Protein AF-A0A2W6ZV20-F1 (afdb_monomer_lite)

Secondary structure (DSSP, 8-state):
------SS---TT-SS-GGGSPPTT-SS---PPPTTEEEETTEEEE-S---S-HHHHHHHHHH-HHHHSB-TTT-PBPS-STT-S----TTT-------

pLDDT: mean 71.79, std 14.58, range [45.44, 94.0]

Sequence (99 aa):
MLSAVHPDGVQESSEQCVDFEPDPNLSNGERWEPEEASFYGNELVISPSQRWTRAQKLELLLWHPLFTGLCPQCCYQFSDPSERVHWDCPSCGWKDDTV

Structure (mmCIF, N/CA/C/O backbone):
data_AF-A0A2W6ZV20-F1
#
_entry.id   AF-A0A2W6ZV20-F1
#
loop_
_atom_site.group_PDB
_atom_site.id
_atom_site.type_symbol
_atom_site.label_atom_id
_atom_site.label_alt_id
_atom_site.label_comp_id
_atom_site.label_asym_id
_atom_site.label_entity_id
_atom_site.label_seq_id
_atom_site.pdbx_PDB_ins_code
_atom_site.Cartn_x
_atom_site.Cartn_y
_atom_site.Cartn_z
_atom_site.occupancy
_atom_site.B_iso_or_equiv
_atom_site.auth_seq_id
_atom_site.auth_comp_id
_atom_site.auth_asym_id
_atom_site.auth_atom_id
_atom_site.pdbx_PDB_model_num
ATOM 1 N N . MET A 1 1 ? 32.342 14.330 -26.616 1.00 45.44 1 MET A N 1
ATOM 2 C CA . MET A 1 1 ? 32.460 14.932 -27.960 1.00 45.44 1 MET A CA 1
ATOM 3 C C . MET A 1 1 ? 32.454 13.795 -28.964 1.00 45.44 1 MET A C 1
ATOM 5 O O . MET A 1 1 ? 33.157 12.831 -28.707 1.00 45.44 1 MET A O 1
ATOM 9 N N . LEU A 1 2 ? 31.669 13.956 -30.038 1.00 46.41 2 LEU A N 1
ATOM 10 C CA . LEU A 1 2 ? 31.506 13.080 -31.212 1.00 46.41 2 LEU A CA 1
ATOM 11 C C . LEU A 1 2 ? 30.718 11.777 -30.985 1.00 46.41 2 LEU A C 1
ATOM 13 O O . LEU A 1 2 ? 31.269 10.767 -30.570 1.00 46.41 2 LEU A O 1
ATOM 17 N N . SER A 1 3 ? 29.428 11.809 -31.335 1.00 53.22 3 SER A N 1
ATOM 18 C CA . SER A 1 3 ? 28.718 10.607 -31.782 1.00 53.22 3 SER A CA 1
ATOM 19 C C . SER A 1 3 ? 29.108 10.364 -33.236 1.00 53.22 3 SER A C 1
ATOM 21 O O . SER A 1 3 ? 28.894 11.237 -34.079 1.00 53.22 3 SER A O 1
ATOM 23 N N . ALA A 1 4 ? 29.717 9.216 -33.517 1.00 56.03 4 ALA A N 1
ATOM 24 C CA . ALA A 1 4 ? 30.025 8.795 -34.874 1.00 56.03 4 ALA A CA 1
ATOM 25 C C . ALA A 1 4 ? 28.777 8.131 -35.465 1.00 56.03 4 ALA A C 1
ATOM 27 O O . ALA A 1 4 ? 28.421 7.021 -35.089 1.00 56.03 4 ALA A O 1
ATOM 28 N N . VAL A 1 5 ? 28.089 8.845 -36.351 1.00 61.50 5 VAL A N 1
ATOM 29 C CA . VAL A 1 5 ? 27.171 8.237 -37.316 1.00 61.50 5 VAL A CA 1
ATOM 30 C C . VAL A 1 5 ? 27.963 8.100 -38.605 1.00 61.50 5 VAL A C 1
ATOM 32 O O . VAL A 1 5 ? 28.539 9.088 -39.072 1.00 61.50 5 VAL A O 1
ATOM 35 N N . HIS A 1 6 ? 28.031 6.887 -39.151 1.00 56.47 6 HIS A N 1
ATOM 36 C CA . HIS A 1 6 ? 28.643 6.664 -40.453 1.00 56.47 6 HIS A CA 1
ATOM 37 C C . HIS A 1 6 ? 27.869 7.472 -41.515 1.00 56.47 6 HIS A C 1
ATOM 39 O O . HIS A 1 6 ? 26.645 7.372 -41.588 1.00 56.47 6 HIS A O 1
ATOM 45 N N . PRO A 1 7 ? 28.544 8.335 -42.296 1.00 60.06 7 PRO A N 1
ATOM 46 C CA . PRO A 1 7 ? 27.872 9.283 -43.186 1.00 60.06 7 PRO A CA 1
ATOM 47 C C . PRO A 1 7 ? 27.278 8.647 -44.452 1.00 60.06 7 PRO A C 1
ATOM 49 O O . PRO A 1 7 ? 26.585 9.343 -45.189 1.00 60.06 7 PRO A O 1
ATOM 52 N N . ASP A 1 8 ? 27.539 7.363 -44.709 1.00 62.94 8 ASP A N 1
ATOM 53 C CA . ASP A 1 8 ? 27.082 6.635 -45.895 1.00 62.94 8 ASP A CA 1
ATOM 54 C C . ASP A 1 8 ? 26.213 5.440 -45.466 1.00 62.94 8 ASP A C 1
ATOM 56 O O . ASP A 1 8 ? 26.521 4.774 -44.477 1.00 62.94 8 ASP A O 1
ATOM 60 N N . GLY A 1 9 ? 25.103 5.206 -46.172 1.00 59.00 9 GLY A N 1
ATOM 61 C CA . GLY A 1 9 ? 24.208 4.070 -45.922 1.00 59.00 9 GLY A CA 1
ATOM 62 C C . GLY A 1 9 ? 24.783 2.744 -46.432 1.00 59.00 9 GLY A C 1
ATOM 63 O O . GLY A 1 9 ? 25.878 2.708 -46.987 1.00 59.00 9 GLY A O 1
ATOM 64 N N . VAL A 1 10 ? 24.041 1.640 -46.264 1.00 59.03 10 VAL A N 1
ATOM 65 C CA . VAL A 1 10 ? 24.508 0.314 -46.706 1.00 59.03 10 VAL A CA 1
ATOM 66 C C . VAL A 1 10 ? 24.846 0.331 -48.198 1.00 59.03 10 VAL A C 1
ATOM 68 O O . VAL A 1 10 ? 24.000 0.625 -49.042 1.00 59.03 10 VAL A O 1
ATOM 71 N N . GLN A 1 11 ? 26.102 0.037 -48.525 1.00 62.25 11 GLN A N 1
ATOM 72 C CA . GLN A 1 11 ? 26.523 -0.088 -49.912 1.00 62.25 11 GLN A CA 1
ATOM 73 C C . GLN A 1 11 ? 26.093 -1.466 -50.417 1.00 62.25 11 GLN A C 1
ATOM 75 O O . GLN A 1 11 ? 26.421 -2.485 -49.813 1.00 62.25 11 GLN A O 1
ATOM 80 N N . GLU A 1 12 ? 25.350 -1.501 -51.525 1.00 59.56 12 GLU A N 1
ATOM 81 C CA . GLU A 1 12 ? 24.624 -2.684 -52.030 1.00 59.56 12 GLU A CA 1
ATOM 82 C C . GLU A 1 12 ? 25.512 -3.899 -52.378 1.00 59.56 12 GLU A C 1
ATOM 84 O O . GLU A 1 12 ? 25.011 -4.970 -52.707 1.00 59.56 12 GLU A O 1
ATOM 89 N N . SER A 1 13 ? 26.837 -3.752 -52.300 1.00 60.31 13 SER A N 1
ATOM 90 C CA . SER A 1 13 ? 27.835 -4.800 -52.530 1.00 60.31 13 SER A CA 1
ATOM 91 C C . SER A 1 13 ? 28.343 -5.499 -51.262 1.00 60.31 13 SER A C 1
ATOM 93 O O . SER A 1 13 ? 29.126 -6.441 -51.377 1.00 60.31 13 SER A O 1
ATOM 95 N N . SER A 1 14 ? 27.942 -5.061 -50.064 1.00 56.41 14 SER A N 1
ATOM 96 C CA . SER A 1 14 ? 28.228 -5.771 -48.813 1.00 56.41 14 SER A CA 1
ATOM 97 C C . SER A 1 14 ? 26.923 -6.230 -48.176 1.00 56.41 14 SER A C 1
ATOM 99 O O . SER A 1 14 ? 26.208 -5.440 -47.568 1.00 56.41 14 SER A O 1
ATOM 101 N N . GLU A 1 15 ? 26.632 -7.527 -48.260 1.00 57.84 15 GLU A N 1
ATOM 102 C CA . GLU A 1 15 ? 25.487 -8.149 -47.574 1.00 57.84 15 GLU A CA 1
ATOM 103 C C . GLU A 1 15 ? 25.620 -8.115 -46.035 1.00 57.84 15 GLU A C 1
ATOM 105 O O . GLU A 1 15 ? 24.723 -8.553 -45.317 1.00 57.84 15 GLU A O 1
ATOM 110 N N . GLN A 1 16 ? 26.739 -7.596 -45.519 1.00 60.41 16 GLN A N 1
ATOM 111 C CA . GLN A 1 16 ? 27.060 -7.531 -44.103 1.00 60.41 16 GLN A CA 1
ATOM 112 C C . GLN A 1 16 ? 27.513 -6.117 -43.724 1.00 60.41 16 GLN A C 1
ATOM 114 O O . GLN A 1 16 ? 28.576 -5.654 -44.136 1.00 60.41 16 GLN A O 1
ATOM 119 N N . CYS A 1 17 ? 26.678 -5.424 -42.951 1.00 58.66 17 CYS A N 1
ATOM 120 C CA . CYS A 1 17 ? 26.948 -4.080 -42.455 1.00 58.66 17 CYS A CA 1
ATOM 121 C C . CYS A 1 17 ? 27.897 -4.133 -41.251 1.00 58.66 17 CYS A C 1
ATOM 123 O O . CYS A 1 17 ? 27.555 -4.732 -40.233 1.00 58.66 17 CYS A O 1
ATOM 125 N N . VAL A 1 18 ? 29.040 -3.450 -41.339 1.00 62.53 18 VAL A N 1
ATOM 126 C CA . VAL A 1 18 ? 30.019 -3.338 -40.238 1.00 62.53 18 VAL A CA 1
ATOM 127 C C . VAL A 1 18 ? 29.409 -2.664 -39.000 1.00 62.53 18 VAL A C 1
ATOM 129 O O . VAL A 1 18 ? 29.678 -3.074 -37.877 1.00 62.53 18 VAL A O 1
ATOM 132 N N . ASP A 1 19 ? 28.499 -1.701 -39.186 1.00 58.53 19 ASP A N 1
ATOM 133 C CA . ASP A 1 19 ? 27.775 -1.044 -38.083 1.00 58.53 19 ASP A CA 1
ATOM 134 C C . ASP A 1 19 ? 26.834 -1.979 -37.293 1.00 58.53 19 ASP A C 1
ATOM 136 O O . ASP A 1 19 ? 26.377 -1.618 -36.211 1.00 58.53 19 ASP A O 1
ATOM 140 N N . PHE A 1 20 ? 26.527 -3.170 -37.819 1.00 60.91 20 PHE A N 1
ATOM 141 C CA . PHE A 1 20 ? 25.685 -4.181 -37.164 1.00 60.91 20 PHE A CA 1
ATOM 142 C C . PHE A 1 20 ? 26.489 -5.401 -36.700 1.00 60.91 20 PHE A C 1
ATOM 144 O O . PHE A 1 20 ? 25.903 -6.434 -36.359 1.00 60.91 20 PHE A O 1
ATOM 151 N N . GLU A 1 21 ? 27.822 -5.316 -36.685 1.00 64.56 21 GLU A N 1
ATOM 152 C CA . GLU A 1 21 ? 28.626 -6.367 -36.076 1.00 64.56 21 GLU A CA 1
ATOM 153 C C . GLU A 1 21 ? 28.345 -6.424 -34.565 1.00 64.56 21 GLU A C 1
ATOM 155 O O . GLU A 1 21 ? 28.391 -5.398 -33.880 1.00 64.56 21 GLU A O 1
ATOM 160 N N . PRO A 1 22 ? 28.019 -7.611 -34.020 1.00 58.72 22 PRO A N 1
ATOM 161 C CA . PRO A 1 22 ? 27.787 -7.753 -32.594 1.00 58.72 22 PRO A CA 1
ATOM 162 C C . PRO A 1 22 ? 29.081 -7.437 -31.842 1.00 58.72 22 PRO A C 1
ATOM 164 O O . PRO A 1 22 ? 30.123 -8.036 -32.112 1.00 58.72 22 PRO A O 1
ATOM 167 N N . ASP A 1 23 ? 29.012 -6.503 -30.892 1.00 58.56 23 ASP A N 1
ATOM 168 C CA . ASP A 1 23 ? 30.175 -6.101 -30.102 1.00 58.56 23 ASP A CA 1
ATOM 169 C C . ASP A 1 23 ? 30.734 -7.322 -29.337 1.00 58.56 23 ASP A C 1
ATOM 171 O O . ASP A 1 23 ? 30.029 -7.918 -28.512 1.00 58.56 23 ASP A O 1
ATOM 175 N N . PRO A 1 24 ? 32.001 -7.715 -29.575 1.00 61.06 24 PRO A N 1
ATOM 176 C CA . PRO A 1 24 ? 32.593 -8.907 -28.974 1.00 61.06 24 PRO A CA 1
ATOM 177 C C . PRO A 1 24 ? 32.809 -8.785 -27.455 1.00 61.06 24 PRO A C 1
ATOM 179 O O . PRO A 1 24 ? 33.116 -9.785 -26.806 1.00 61.06 24 PRO A O 1
ATOM 182 N N . ASN A 1 25 ? 32.663 -7.586 -26.879 1.00 56.09 25 ASN A N 1
ATOM 183 C CA . ASN A 1 25 ? 32.749 -7.312 -25.443 1.00 56.09 25 ASN A CA 1
ATOM 184 C C . ASN A 1 25 ? 31.387 -7.040 -24.787 1.00 56.09 25 ASN A C 1
ATOM 186 O O . ASN A 1 25 ? 31.353 -6.709 -23.596 1.00 56.09 25 ASN A O 1
ATOM 190 N N . LEU A 1 26 ? 30.264 -7.204 -25.500 1.00 55.94 26 LEU A N 1
ATOM 191 C CA . LEU A 1 26 ? 28.933 -7.112 -24.898 1.00 55.94 26 LEU A CA 1
ATOM 192 C C . LEU A 1 26 ? 28.693 -8.332 -23.984 1.00 55.94 26 LEU A C 1
ATOM 194 O O . LEU A 1 26 ? 28.079 -9.329 -24.349 1.00 55.94 26 LEU A O 1
ATOM 198 N N . SER A 1 27 ? 29.220 -8.250 -22.760 1.00 54.00 27 SER A N 1
ATOM 199 C CA . SER A 1 27 ? 29.164 -9.291 -21.721 1.00 54.00 27 SER A CA 1
ATOM 200 C C . SER A 1 27 ? 27.755 -9.526 -21.159 1.00 54.00 27 SER A C 1
ATOM 202 O O . SER A 1 27 ? 27.525 -10.444 -20.380 1.00 54.00 27 SER A O 1
ATOM 204 N N . ASN A 1 28 ? 26.767 -8.736 -21.560 1.00 54.44 28 ASN A N 1
ATOM 205 C CA . ASN A 1 28 ? 25.376 -9.062 -21.305 1.00 54.44 28 ASN A CA 1
ATOM 206 C C . ASN A 1 28 ? 24.546 -8.273 -22.304 1.00 54.44 28 ASN A C 1
ATOM 208 O O . ASN A 1 28 ? 24.500 -7.046 -22.222 1.00 54.44 28 ASN A O 1
ATOM 212 N N . GLY A 1 29 ? 23.932 -8.975 -23.257 1.00 50.59 29 GLY A N 1
ATOM 213 C CA . GLY A 1 29 ? 22.926 -8.392 -24.133 1.00 50.59 29 GLY A CA 1
ATOM 214 C C . GLY A 1 29 ? 21.950 -7.577 -23.299 1.00 50.59 29 GLY A C 1
ATOM 215 O O . GLY A 1 29 ? 21.482 -8.057 -22.263 1.00 50.59 29 GLY A O 1
ATOM 216 N N . GLU A 1 30 ? 21.641 -6.360 -23.736 1.00 50.97 30 GLU A N 1
ATOM 217 C CA . GLU A 1 30 ? 20.385 -5.728 -23.355 1.00 50.97 30 GLU A CA 1
ATOM 218 C C . GLU A 1 30 ? 19.291 -6.683 -23.829 1.00 50.97 30 GLU A C 1
ATOM 220 O O . GLU A 1 30 ? 18.895 -6.715 -24.995 1.00 50.97 30 GLU A O 1
ATOM 225 N N . ARG A 1 31 ? 18.932 -7.605 -22.936 1.00 53.62 31 ARG A N 1
ATOM 226 C CA . ARG A 1 31 ? 17.976 -8.659 -23.196 1.00 53.62 31 ARG A CA 1
ATOM 227 C C . ARG A 1 31 ? 16.659 -7.940 -23.310 1.00 53.62 31 ARG A C 1
ATOM 229 O O . ARG A 1 31 ? 16.100 -7.526 -22.305 1.00 53.62 31 ARG A O 1
ATOM 236 N N . TRP A 1 32 ? 16.230 -7.735 -24.544 1.00 55.78 32 TRP A N 1
ATOM 237 C CA . TRP A 1 32 ? 14.931 -7.168 -24.834 1.00 55.78 32 TRP A CA 1
ATOM 238 C C . TRP A 1 32 ? 13.875 -7.910 -24.001 1.00 55.78 32 TRP A C 1
ATOM 240 O O . TRP A 1 32 ? 13.758 -9.136 -24.090 1.00 55.78 32 TRP A O 1
ATOM 250 N N . GLU A 1 33 ? 13.174 -7.178 -23.137 1.00 54.31 33 GLU A N 1
ATOM 251 C CA . GLU A 1 33 ? 12.083 -7.705 -22.323 1.00 54.31 33 GLU A CA 1
ATOM 252 C C . GLU A 1 33 ? 10.766 -7.281 -22.987 1.00 54.31 33 GLU A C 1
ATOM 254 O O . GLU A 1 33 ? 10.549 -6.081 -23.177 1.00 54.31 33 GLU A O 1
ATOM 259 N N . PRO A 1 34 ? 9.887 -8.219 -23.379 1.00 55.31 34 PRO A N 1
ATOM 260 C CA . PRO A 1 34 ? 8.544 -7.853 -23.810 1.00 55.31 34 PRO A CA 1
ATOM 261 C C . PRO A 1 34 ? 7.795 -7.196 -22.644 1.00 55.31 34 PRO A C 1
ATOM 263 O O . PRO A 1 34 ? 7.974 -7.585 -21.492 1.00 55.31 34 PRO A O 1
ATOM 266 N N . GLU A 1 35 ? 6.893 -6.256 -22.936 1.00 59.03 35 GLU A N 1
ATOM 267 C CA . GLU A 1 35 ? 6.119 -5.508 -21.922 1.00 59.03 35 GLU A CA 1
ATOM 268 C C . GLU A 1 35 ? 5.315 -6.413 -20.958 1.00 59.03 35 GLU A C 1
ATOM 270 O O . GLU A 1 35 ? 4.895 -5.982 -19.884 1.00 59.03 35 GLU A O 1
ATOM 275 N N . GLU A 1 36 ? 5.137 -7.689 -21.314 1.00 55.75 36 GLU A N 1
ATOM 276 C CA . GLU A 1 36 ? 4.317 -8.674 -20.605 1.00 55.75 36 GLU A CA 1
ATOM 277 C C . GLU A 1 36 ? 5.108 -9.873 -20.043 1.00 55.75 36 GLU A C 1
ATOM 279 O O . GLU A 1 36 ? 4.518 -10.772 -19.438 1.00 55.75 36 GLU A 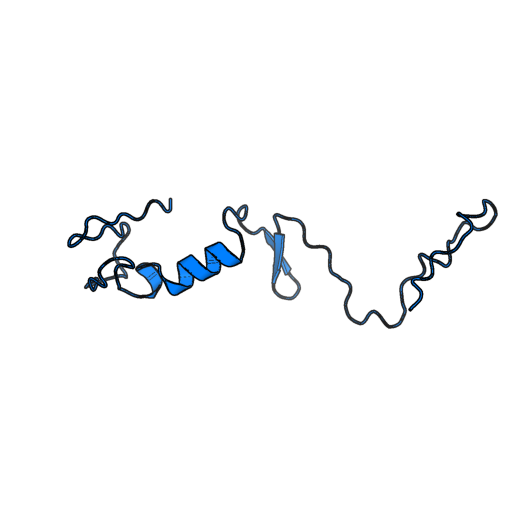O 1
ATOM 284 N N . ALA A 1 37 ? 6.436 -9.930 -20.201 1.00 61.72 37 ALA A N 1
ATOM 285 C CA . ALA A 1 37 ? 7.231 -11.007 -19.606 1.00 61.72 37 ALA A CA 1
ATOM 286 C C . ALA A 1 37 ? 8.593 -10.526 -19.110 1.00 61.72 37 ALA A C 1
ATOM 288 O O . ALA A 1 37 ? 9.286 -9.750 -19.758 1.00 61.72 37 ALA A O 1
ATOM 289 N N . SER A 1 38 ? 8.978 -11.028 -17.943 1.00 61.88 38 SER A N 1
ATOM 290 C CA . SER A 1 38 ? 10.240 -10.696 -17.286 1.00 61.88 38 SER A CA 1
ATOM 291 C C . SER A 1 38 ? 11.084 -11.957 -17.175 1.00 61.88 38 SER A C 1
ATOM 293 O O . SER A 1 38 ? 10.558 -13.044 -16.915 1.00 61.88 38 SER A O 1
ATOM 295 N N . PHE A 1 39 ? 12.398 -11.830 -17.334 1.00 67.06 39 PHE A N 1
ATOM 296 C CA . PHE A 1 39 ? 13.295 -12.948 -17.058 1.00 67.06 39 PHE A CA 1
ATOM 297 C C . PHE A 1 39 ? 13.629 -12.997 -15.566 1.00 67.06 39 PHE A C 1
ATOM 299 O O . PHE A 1 39 ? 14.262 -12.089 -15.029 1.00 67.06 39 PHE A O 1
ATOM 306 N N . TYR A 1 40 ? 13.253 -14.086 -14.896 1.00 65.44 40 TYR A N 1
ATOM 307 C CA . TYR A 1 40 ? 13.720 -14.386 -13.542 1.00 65.44 40 TYR A CA 1
ATOM 308 C C . TYR A 1 40 ? 14.769 -15.498 -13.633 1.00 65.44 40 TYR A C 1
ATOM 310 O O . TYR A 1 40 ? 14.456 -16.672 -13.822 1.00 65.44 40 TYR A O 1
ATOM 318 N N . GLY A 1 41 ? 16.046 -15.112 -13.566 1.00 78.50 41 GLY A N 1
ATOM 319 C CA . GLY A 1 41 ? 17.165 -16.015 -13.845 1.00 78.50 41 GLY A CA 1
ATOM 320 C C . GLY A 1 41 ? 17.230 -16.395 -15.328 1.00 78.50 41 GLY A C 1
ATOM 321 O O . GLY A 1 41 ? 17.453 -15.541 -16.188 1.00 78.50 41 GLY A O 1
ATOM 322 N N . ASN A 1 42 ? 17.038 -17.680 -15.633 1.00 75.12 42 ASN A N 1
ATOM 323 C CA . ASN A 1 42 ? 17.100 -18.225 -16.995 1.00 75.12 42 ASN A CA 1
ATOM 324 C C . ASN A 1 42 ? 15.715 -18.549 -17.578 1.00 75.12 42 ASN A C 1
ATOM 326 O O . ASN A 1 42 ? 15.638 -19.030 -18.708 1.00 75.12 42 ASN A O 1
ATOM 330 N N . GLU A 1 43 ? 14.642 -18.277 -16.836 1.00 73.44 43 GLU A N 1
ATOM 331 C CA . GLU A 1 43 ? 13.273 -18.616 -17.215 1.00 73.44 43 GLU A CA 1
ATOM 332 C C . GLU A 1 43 ? 12.471 -17.358 -17.570 1.00 73.44 43 GLU A C 1
ATOM 334 O O . GLU A 1 43 ? 12.574 -16.325 -16.901 1.00 73.44 43 GLU A O 1
ATOM 339 N N . LEU A 1 44 ? 11.693 -17.444 -18.652 1.00 70.62 44 LEU A N 1
ATOM 340 C CA . LEU A 1 44 ? 10.761 -16.397 -19.057 1.00 70.62 44 LEU A CA 1
ATOM 341 C C . LEU A 1 44 ? 9.478 -16.556 -18.240 1.00 70.62 44 LEU A C 1
ATOM 343 O O . LEU A 1 44 ? 8.738 -17.520 -18.429 1.00 70.62 44 LEU A O 1
ATOM 347 N N . VAL A 1 45 ? 9.203 -15.603 -17.356 1.00 70.69 45 VAL A N 1
ATOM 348 C CA . VAL A 1 45 ? 7.975 -15.590 -16.564 1.00 70.69 45 VAL A CA 1
ATOM 349 C C . VAL A 1 45 ? 7.028 -14.574 -17.181 1.00 70.69 45 VAL A C 1
ATOM 351 O O . VAL A 1 45 ? 7.335 -13.382 -17.241 1.00 70.69 45 VAL A O 1
ATOM 354 N N . ILE A 1 46 ? 5.865 -15.044 -17.634 1.00 64.25 46 ILE A N 1
ATOM 355 C CA . ILE A 1 46 ? 4.776 -14.166 -18.068 1.00 64.25 46 ILE A CA 1
ATOM 356 C C . ILE A 1 46 ? 4.304 -13.421 -16.821 1.00 64.25 46 ILE A C 1
ATOM 358 O O . ILE A 1 46 ? 3.734 -14.019 -15.903 1.00 64.25 46 ILE A O 1
ATOM 362 N N . SER A 1 47 ? 4.602 -12.125 -16.751 1.00 59.78 47 SER A N 1
ATOM 363 C CA . SER A 1 47 ? 4.107 -11.300 -15.659 1.00 59.78 47 SER A CA 1
ATOM 364 C C . SER A 1 47 ? 2.638 -11.039 -15.973 1.00 59.78 47 SER A C 1
ATOM 366 O O . SER A 1 47 ? 2.353 -10.599 -17.088 1.00 59.78 47 SER A O 1
ATOM 368 N N . PRO A 1 48 ? 1.688 -11.310 -15.060 1.00 59.59 48 PRO A N 1
ATOM 369 C CA . PRO A 1 48 ? 0.312 -10.887 -15.281 1.00 59.59 48 PRO A CA 1
ATOM 370 C C . PRO A 1 48 ? 0.347 -9.399 -15.633 1.00 59.59 48 PRO A C 1
ATOM 372 O O . PRO A 1 48 ? 0.970 -8.630 -14.894 1.00 59.59 48 PRO A O 1
ATOM 375 N N . SER A 1 49 ? -0.220 -9.062 -16.802 1.00 56.44 49 SER A N 1
ATOM 376 C CA . SER A 1 49 ? -0.179 -7.749 -17.461 1.00 56.44 49 SER A CA 1
ATOM 377 C C . SER A 1 49 ? 0.021 -6.648 -16.434 1.00 56.44 49 SER A C 1
ATOM 379 O O . SER A 1 49 ? -0.836 -6.439 -15.567 1.00 56.44 49 SER A O 1
ATOM 381 N N . GLN A 1 50 ? 1.203 -6.042 -16.452 1.00 61.06 50 GLN A N 1
ATOM 382 C CA . GLN A 1 50 ? 1.711 -5.282 -15.327 1.00 61.06 50 GLN A CA 1
ATOM 383 C C . GLN A 1 50 ? 0.939 -3.959 -15.216 1.00 61.06 50 GLN A C 1
ATOM 385 O O . GLN A 1 50 ? 1.377 -2.927 -15.707 1.00 61.06 50 GLN A O 1
ATOM 390 N N . ARG A 1 51 ? -0.245 -3.992 -14.582 1.00 66.62 51 ARG A N 1
ATOM 391 C CA . ARG A 1 51 ? -1.153 -2.837 -14.430 1.00 66.62 51 ARG A CA 1
ATOM 392 C C . ARG A 1 51 ? -0.458 -1.644 -13.774 1.00 66.62 51 ARG A C 1
ATOM 394 O O . ARG A 1 51 ? -0.868 -0.504 -13.970 1.00 66.62 51 ARG A O 1
ATOM 401 N N . TRP A 1 52 ? 0.582 -1.919 -12.992 1.00 70.75 52 TRP A N 1
ATOM 402 C CA . TRP A 1 52 ? 1.340 -0.930 -12.248 1.00 70.75 52 TRP A CA 1
ATOM 403 C C . TRP A 1 52 ? 2.757 -0.790 -12.772 1.00 70.75 52 TRP A C 1
ATOM 405 O O . TRP A 1 52 ? 3.494 -1.770 -12.906 1.00 70.75 52 TRP A O 1
ATOM 415 N N . THR A 1 53 ? 3.165 0.462 -12.954 1.00 82.50 53 THR A N 1
ATOM 416 C CA . THR A 1 53 ? 4.565 0.818 -13.185 1.00 82.50 53 THR A CA 1
ATOM 417 C C . THR A 1 53 ? 5.438 0.394 -11.999 1.00 82.50 53 THR A C 1
ATOM 419 O O . THR A 1 53 ? 4.959 0.207 -10.875 1.00 82.50 53 THR A O 1
ATOM 422 N N . ARG A 1 54 ? 6.757 0.300 -12.209 1.00 80.44 54 ARG A N 1
ATOM 423 C CA . ARG A 1 54 ? 7.707 -0.046 -11.136 1.00 80.44 54 ARG A CA 1
ATOM 424 C C . ARG A 1 54 ? 7.589 0.878 -9.917 1.00 80.44 54 ARG A C 1
ATOM 426 O O . ARG A 1 54 ? 7.684 0.405 -8.790 1.00 80.44 54 ARG A O 1
ATOM 433 N N . ALA A 1 55 ? 7.377 2.174 -10.143 1.00 84.44 55 ALA A N 1
ATOM 434 C CA . ALA A 1 55 ? 7.214 3.151 -9.069 1.00 84.44 55 ALA A CA 1
ATOM 435 C C . ALA A 1 55 ? 5.938 2.890 -8.252 1.00 84.44 55 ALA A C 1
ATOM 437 O O . ALA A 1 55 ? 6.007 2.801 -7.033 1.00 84.44 55 ALA A O 1
ATOM 438 N N . GLN A 1 56 ? 4.806 2.653 -8.917 1.00 83.69 56 GLN A N 1
ATOM 439 C CA . GLN A 1 56 ? 3.533 2.352 -8.248 1.00 83.69 56 GLN A CA 1
ATOM 440 C C . GLN A 1 56 ? 3.594 1.057 -7.433 1.00 83.69 56 GLN A C 1
ATOM 442 O O . GLN A 1 56 ? 3.072 0.987 -6.323 1.00 83.69 56 GLN A O 1
ATOM 447 N N . LYS A 1 57 ? 4.288 0.033 -7.944 1.00 84.12 57 LYS A N 1
ATOM 448 C CA . LYS A 1 57 ? 4.542 -1.194 -7.175 1.00 84.12 57 LYS A CA 1
ATOM 449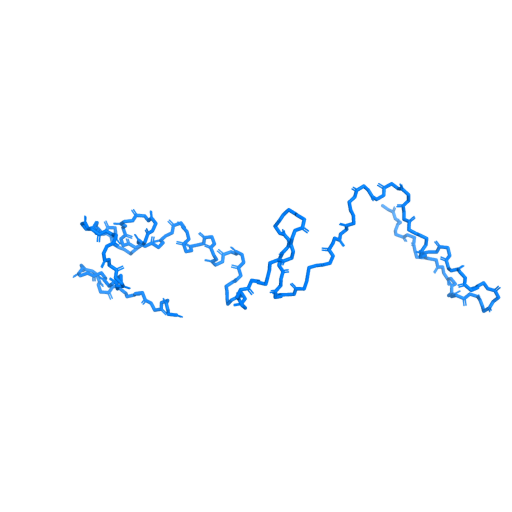 C C . LYS A 1 57 ? 5.333 -0.920 -5.902 1.00 84.12 57 LYS A C 1
ATOM 451 O O . LYS A 1 57 ? 5.035 -1.497 -4.861 1.00 84.12 57 LYS A O 1
ATOM 456 N N . LEU A 1 58 ? 6.348 -0.063 -5.988 1.00 88.00 58 LEU A N 1
ATOM 457 C CA . LEU A 1 58 ? 7.142 0.311 -4.825 1.00 88.00 58 LEU A CA 1
ATOM 458 C C . LEU A 1 58 ? 6.288 1.063 -3.797 1.00 88.00 58 LEU A C 1
ATOM 460 O O . LEU A 1 58 ? 6.392 0.778 -2.609 1.00 88.00 58 LEU A O 1
ATOM 464 N N . GLU A 1 59 ? 5.414 1.967 -4.241 1.00 86.38 59 GLU A N 1
ATOM 465 C CA . GLU A 1 59 ? 4.488 2.672 -3.348 1.00 86.38 59 GLU A CA 1
ATOM 466 C C . GLU A 1 59 ? 3.538 1.713 -2.622 1.00 86.38 59 GLU A C 1
ATOM 468 O O . GLU A 1 59 ? 3.364 1.843 -1.411 1.00 86.38 59 GLU A O 1
ATOM 473 N N . LEU A 1 60 ? 3.000 0.707 -3.320 1.00 86.00 60 LEU A N 1
ATOM 474 C CA . LEU A 1 60 ? 2.197 -0.354 -2.704 1.00 86.00 60 LEU A CA 1
ATOM 475 C C . LEU A 1 60 ? 2.980 -1.089 -1.611 1.00 86.00 60 LEU A C 1
ATOM 477 O O . LEU A 1 60 ? 2.498 -1.214 -0.491 1.00 86.00 60 LEU A O 1
ATOM 481 N N . LEU A 1 61 ? 4.205 -1.532 -1.898 1.00 87.94 61 LEU A N 1
ATOM 482 C CA . LEU A 1 61 ? 5.029 -2.243 -0.913 1.00 87.94 61 LEU A CA 1
ATOM 483 C C . LEU A 1 61 ? 5.364 -1.388 0.316 1.00 87.94 61 LEU A C 1
ATOM 485 O O . LEU A 1 61 ? 5.494 -1.920 1.416 1.00 87.94 61 LEU A O 1
ATOM 489 N N . LEU A 1 62 ? 5.524 -0.077 0.131 1.00 88.56 62 LEU A N 1
ATOM 490 C CA . LEU A 1 62 ? 5.933 0.836 1.195 1.00 88.56 62 LEU A CA 1
ATOM 491 C C . LEU A 1 62 ? 4.776 1.309 2.072 1.00 88.56 62 LEU A C 1
ATOM 493 O O . LEU A 1 62 ? 4.982 1.524 3.263 1.00 88.56 62 LEU A O 1
ATOM 497 N N . TRP A 1 63 ? 3.592 1.506 1.495 1.00 88.69 63 TRP A N 1
ATOM 498 C CA . TRP A 1 63 ? 2.499 2.203 2.175 1.00 88.69 63 TRP A CA 1
ATOM 499 C C . TRP A 1 63 ? 1.244 1.361 2.360 1.00 88.69 63 TRP A C 1
ATOM 501 O O . TRP A 1 63 ? 0.400 1.722 3.181 1.00 88.69 63 TRP A O 1
ATOM 511 N N . HIS A 1 64 ? 1.099 0.247 1.641 1.00 90.69 64 HIS A N 1
ATOM 512 C CA . HIS A 1 64 ? -0.125 -0.534 1.714 1.00 90.69 64 HIS A CA 1
ATOM 513 C C . 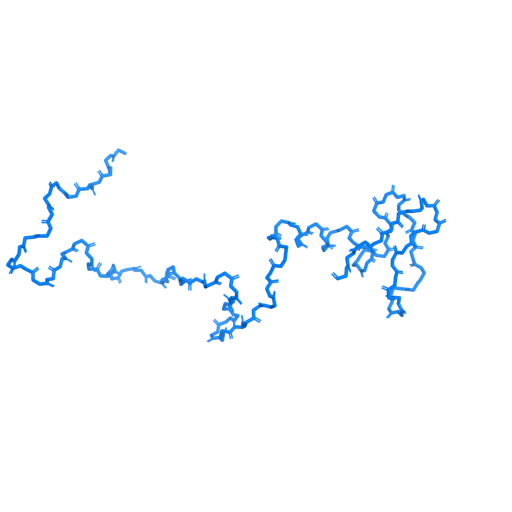HIS A 1 64 ? -0.233 -1.289 3.054 1.00 90.69 64 HIS A C 1
ATOM 515 O O . HIS A 1 64 ? 0.726 -1.961 3.462 1.00 90.69 64 HIS A O 1
ATOM 521 N N . PRO A 1 65 ? -1.407 -1.258 3.715 1.00 90.25 65 PRO A N 1
ATOM 522 C CA . PRO A 1 65 ? -1.636 -1.935 4.991 1.00 90.25 65 PRO A CA 1
ATOM 523 C C . PRO A 1 65 ? -1.311 -3.434 5.017 1.00 90.25 65 PRO A C 1
ATOM 525 O O . PRO A 1 65 ? -0.937 -3.953 6.064 1.00 90.25 65 PRO A O 1
ATOM 528 N N . LEU A 1 66 ? -1.395 -4.123 3.873 1.00 88.06 66 LEU A N 1
ATOM 529 C CA . LEU A 1 66 ? -0.976 -5.528 3.737 1.00 88.06 66 LEU A CA 1
ATOM 530 C C . LEU A 1 66 ? 0.476 -5.764 4.162 1.00 88.06 66 LEU A C 1
ATOM 532 O O . LEU A 1 66 ? 0.784 -6.809 4.727 1.00 88.06 66 LEU A O 1
ATOM 536 N N . PHE A 1 67 ? 1.359 -4.803 3.893 1.00 88.81 67 PHE A N 1
ATOM 537 C CA . PHE A 1 67 ? 2.787 -4.925 4.183 1.00 88.81 67 PHE A CA 1
ATOM 538 C C . PHE A 1 67 ? 3.178 -4.189 5.462 1.00 88.81 67 PHE A C 1
ATOM 540 O O . PHE A 1 67 ? 4.045 -4.653 6.199 1.00 88.81 67 PHE A O 1
ATOM 547 N N . THR A 1 68 ? 2.541 -3.052 5.745 1.00 89.62 68 THR A N 1
ATOM 548 C CA . THR A 1 68 ? 2.886 -2.206 6.897 1.00 89.62 68 THR A CA 1
ATOM 549 C C . THR A 1 68 ? 2.069 -2.517 8.148 1.00 89.62 68 THR A C 1
ATOM 551 O O . THR A 1 68 ? 2.491 -2.180 9.252 1.00 89.62 68 THR A O 1
ATOM 554 N N . GLY A 1 69 ? 0.885 -3.116 8.002 1.00 89.88 69 GLY A N 1
ATOM 555 C CA . GLY A 1 69 ? -0.106 -3.256 9.071 1.00 89.88 69 GLY A CA 1
ATOM 556 C C . GLY A 1 69 ? -0.743 -1.931 9.507 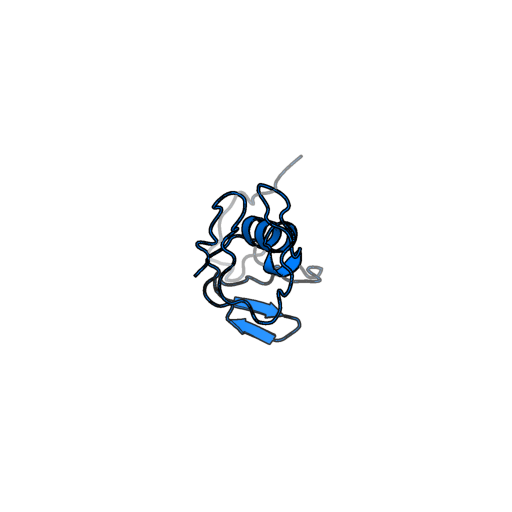1.00 89.88 69 GLY A C 1
ATOM 557 O O . GLY A 1 69 ? -1.441 -1.904 10.523 1.00 89.88 69 GLY A O 1
ATOM 558 N N . LEU A 1 70 ? -0.518 -0.832 8.774 1.00 92.19 70 LEU A N 1
ATOM 559 C CA . LEU A 1 70 ? -0.932 0.523 9.150 1.00 92.19 70 LEU A CA 1
ATOM 560 C C . LEU A 1 70 ? -1.719 1.208 8.030 1.00 92.19 70 LEU A C 1
ATOM 562 O O . LEU A 1 70 ? -1.386 1.083 6.856 1.00 92.19 70 LEU A O 1
ATOM 566 N N . CYS A 1 71 ? -2.732 1.999 8.391 1.00 92.50 71 CYS A N 1
ATOM 567 C CA . CYS A 1 71 ? -3.430 2.861 7.438 1.00 92.50 71 CYS A CA 1
ATOM 568 C C . CYS A 1 71 ? -2.493 3.978 6.935 1.00 92.50 71 CYS A C 1
ATOM 570 O O . CYS A 1 71 ? -1.958 4.714 7.768 1.00 92.50 71 CYS A O 1
ATOM 572 N N . PRO A 1 72 ? -2.361 4.197 5.614 1.00 91.06 72 PRO A N 1
ATOM 573 C CA . PRO A 1 72 ? -1.446 5.205 5.069 1.00 91.06 72 PRO A CA 1
ATOM 574 C C . PRO A 1 72 ? -1.842 6.649 5.414 1.00 91.06 72 PRO A C 1
ATOM 576 O O . PRO A 1 72 ? -1.009 7.546 5.348 1.00 91.06 72 PRO A O 1
ATOM 579 N N . GLN A 1 73 ? -3.103 6.892 5.787 1.00 91.81 73 GLN A N 1
ATOM 580 C CA . GLN A 1 73 ? -3.620 8.244 6.014 1.00 91.81 73 GLN A CA 1
ATOM 581 C C . GLN A 1 73 ? -3.644 8.658 7.493 1.00 91.81 73 GLN A C 1
ATOM 583 O O . GLN A 1 73 ? -3.404 9.821 7.806 1.00 91.81 73 GLN A O 1
AT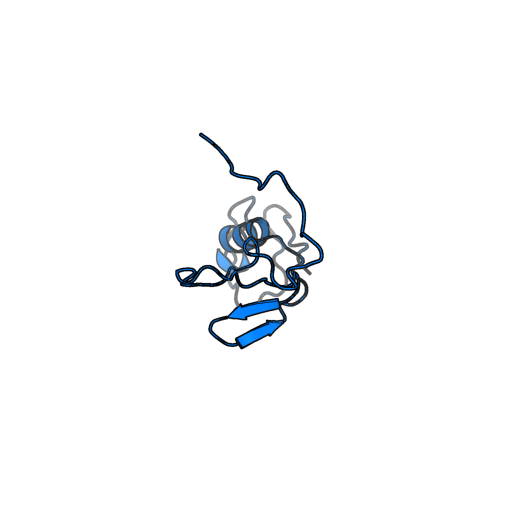OM 588 N N . CYS A 1 74 ? -3.962 7.738 8.408 1.00 94.00 74 CYS A N 1
ATOM 589 C CA . CYS A 1 74 ? -4.070 8.047 9.842 1.00 94.00 74 CYS A CA 1
ATOM 590 C C . CYS A 1 74 ? -3.214 7.154 10.746 1.00 94.00 74 CYS A C 1
ATOM 592 O O . CYS A 1 74 ? -3.312 7.265 11.966 1.00 94.00 74 CYS A O 1
ATOM 594 N N . CYS A 1 75 ? -2.405 6.262 10.167 1.00 93.31 75 CYS A N 1
ATOM 595 C CA . CYS A 1 75 ? -1.564 5.304 10.888 1.00 93.31 75 CYS A CA 1
ATOM 596 C C . CYS A 1 75 ? -2.340 4.378 11.839 1.00 93.31 75 CYS A C 1
ATOM 598 O O . CYS A 1 75 ? -1.777 3.865 12.804 1.00 93.31 75 CYS A O 1
ATOM 600 N N . TYR A 1 76 ? -3.633 4.148 11.581 1.00 92.00 76 TYR A N 1
ATOM 601 C CA . TYR A 1 76 ? -4.417 3.167 12.327 1.00 92.00 76 TYR A CA 1
ATOM 602 C C . TYR A 1 76 ? -3.812 1.770 12.171 1.00 92.00 76 TYR A C 1
ATOM 604 O O . TYR A 1 76 ? -3.566 1.332 11.048 1.00 92.00 76 TYR A O 1
ATOM 612 N N . GLN A 1 77 ? -3.598 1.079 13.290 1.00 92.12 77 GLN A N 1
ATOM 613 C CA . GLN A 1 77 ? -2.997 -0.249 13.316 1.00 92.12 77 GLN A CA 1
ATOM 614 C C . GLN A 1 77 ? -4.052 -1.339 13.135 1.00 92.12 77 GLN A C 1
ATOM 616 O O . GLN A 1 77 ? -4.983 -1.462 13.933 1.00 92.12 77 GLN A O 1
ATOM 621 N N . PHE A 1 78 ? -3.888 -2.153 12.096 1.00 88.00 78 PHE A N 1
ATOM 622 C CA . PHE A 1 78 ? -4.742 -3.307 11.848 1.00 88.00 78 PHE A CA 1
ATOM 623 C C . PHE A 1 78 ? -4.313 -4.472 12.750 1.00 88.00 78 PHE A C 1
ATOM 625 O O . PHE A 1 78 ? -3.137 -4.818 12.812 1.00 88.00 78 PHE A O 1
ATOM 632 N N . SER A 1 79 ? -5.270 -5.057 13.477 1.00 80.31 79 SER A N 1
ATOM 633 C CA . SER A 1 79 ? -4.999 -6.070 14.510 1.00 80.31 79 SER A CA 1
ATOM 634 C C . SER A 1 79 ? -4.571 -7.425 13.937 1.00 80.31 79 SER A C 1
ATOM 636 O O . SER A 1 79 ? -3.684 -8.053 14.499 1.00 80.31 79 SER A O 1
ATOM 638 N N . ASP A 1 80 ? -5.153 -7.823 12.799 1.00 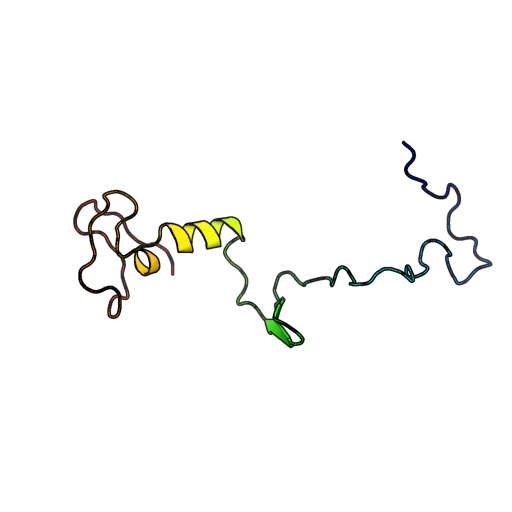76.56 80 ASP A N 1
ATOM 639 C CA . ASP A 1 80 ? -4.856 -9.084 12.110 1.00 76.56 80 ASP A CA 1
ATOM 640 C C . ASP A 1 80 ? -4.835 -8.874 10.584 1.00 76.56 80 ASP A C 1
ATOM 642 O O . ASP A 1 80 ? -5.896 -8.698 9.968 1.00 76.56 80 ASP A O 1
ATOM 646 N N . PRO A 1 81 ? -3.637 -8.837 9.969 1.00 67.69 81 PRO A N 1
ATOM 647 C CA . PRO A 1 81 ? -3.470 -8.639 8.531 1.00 67.69 81 PRO A CA 1
ATOM 648 C C . PRO A 1 81 ? -3.683 -9.928 7.713 1.00 67.69 81 PRO A C 1
ATOM 650 O O . PRO A 1 81 ? -4.040 -9.857 6.541 1.00 67.69 81 PRO A O 1
ATOM 653 N N . SER A 1 82 ? -3.490 -11.103 8.320 1.00 69.50 82 SER A N 1
ATOM 654 C CA . SER A 1 82 ? -3.393 -12.397 7.621 1.00 69.50 82 SER A CA 1
ATOM 655 C C . SER A 1 82 ? -4.728 -12.966 7.126 1.00 69.50 82 SER A C 1
ATOM 657 O O . SER A 1 82 ? -4.749 -13.732 6.169 1.00 69.50 82 SER A O 1
ATOM 659 N N . GLU A 1 83 ? -5.841 -12.607 7.767 1.00 68.38 83 GLU A N 1
ATOM 660 C CA . GLU A 1 83 ? -7.186 -13.108 7.425 1.00 68.38 83 GLU A CA 1
ATOM 661 C C . GLU A 1 83 ? -8.022 -12.073 6.655 1.00 68.38 83 GLU A C 1
ATOM 663 O O . GLU A 1 83 ? -9.212 -12.266 6.396 1.00 68.38 83 GLU A O 1
ATOM 668 N N . ARG A 1 84 ? -7.415 -10.934 6.307 1.00 76.25 84 ARG A N 1
ATOM 669 C CA . ARG A 1 84 ? -8.136 -9.752 5.851 1.00 76.25 84 ARG A CA 1
ATOM 670 C C . ARG A 1 84 ? -8.064 -9.605 4.332 1.00 76.25 84 ARG A C 1
ATOM 672 O O . ARG A 1 84 ? -6.997 -9.422 3.760 1.00 76.25 84 ARG A O 1
ATOM 679 N N . VAL A 1 85 ? -9.236 -9.637 3.698 1.00 77.62 85 VAL A N 1
ATOM 680 C CA . VAL A 1 85 ? -9.400 -9.409 2.250 1.00 77.62 85 VAL A CA 1
ATOM 681 C C . VAL A 1 85 ? -9.627 -7.923 1.931 1.00 77.62 85 VAL A C 1
ATOM 683 O O . VAL A 1 85 ? -9.260 -7.469 0.855 1.00 77.62 85 VAL A O 1
ATOM 686 N N . HIS A 1 86 ? -10.193 -7.154 2.870 1.00 82.25 86 HIS A N 1
ATOM 687 C CA . HIS A 1 86 ? -10.521 -5.735 2.685 1.00 82.25 86 HIS A CA 1
ATOM 688 C C . HIS A 1 86 ? -9.762 -4.840 3.666 1.00 82.25 86 HIS A C 1
ATOM 690 O O . HIS A 1 86 ? -9.838 -5.033 4.884 1.00 82.25 86 HIS A O 1
ATOM 696 N N . TRP A 1 87 ? -9.079 -3.826 3.138 1.00 86.19 87 TRP A N 1
ATOM 697 C CA . TRP A 1 87 ? -8.217 -2.916 3.898 1.00 86.19 87 TRP A CA 1
ATOM 698 C C . TRP A 1 87 ? -8.863 -1.561 4.197 1.00 86.19 87 TRP A C 1
ATOM 700 O O . TRP A 1 87 ? -8.187 -0.544 4.317 1.00 86.19 87 TRP A O 1
ATOM 710 N N . ASP A 1 88 ? -10.179 -1.545 4.389 1.00 89.50 88 ASP A N 1
ATOM 711 C CA . ASP A 1 88 ? -10.902 -0.326 4.739 1.00 89.50 88 ASP A CA 1
ATOM 712 C C . ASP A 1 88 ? -10.555 0.133 6.161 1.00 89.50 88 ASP A C 1
ATOM 714 O O . ASP A 1 88 ? -10.657 -0.616 7.139 1.00 89.50 88 ASP A O 1
ATOM 718 N N . CYS A 1 89 ? -10.151 1.393 6.290 1.00 91.19 89 CYS A N 1
ATOM 719 C CA . CYS A 1 89 ? -9.777 1.979 7.564 1.00 91.19 89 CYS A CA 1
ATOM 720 C C . CYS A 1 89 ? -11.024 2.425 8.349 1.00 91.19 89 CYS A C 1
ATOM 722 O O . CYS A 1 89 ? -11.703 3.370 7.931 1.00 91.19 89 CYS A O 1
ATOM 724 N N . PRO A 1 90 ? -11.290 1.855 9.541 1.00 89.62 90 PRO A N 1
ATOM 725 C CA . PRO A 1 90 ? -12.444 2.235 10.359 1.00 89.62 90 PRO A CA 1
ATOM 726 C C . PRO A 1 90 ? -12.291 3.614 11.017 1.00 89.62 90 PRO A C 1
ATOM 728 O O . PRO A 1 90 ? -13.271 4.177 11.496 1.00 89.62 90 PRO A O 1
ATOM 731 N N . SER A 1 91 ? -11.070 4.156 11.073 1.00 92.50 91 SER A N 1
ATOM 732 C CA . SER A 1 91 ? -10.777 5.415 11.766 1.00 92.50 91 SER A CA 1
ATOM 733 C C . SER A 1 91 ? -10.935 6.644 10.869 1.00 92.50 91 SER A C 1
ATOM 735 O O . SER A 1 91 ? -11.527 7.629 11.302 1.00 92.50 91 SER A O 1
ATOM 737 N N . CYS A 1 92 ? -10.411 6.606 9.640 1.00 93.62 92 CYS A N 1
ATOM 738 C CA . CYS A 1 92 ? -10.418 7.760 8.732 1.00 93.62 92 CYS A CA 1
ATOM 739 C C . CYS A 1 92 ? -11.249 7.554 7.459 1.00 93.62 92 CYS A C 1
ATOM 741 O O . CYS A 1 92 ? -11.394 8.494 6.681 1.00 93.62 92 CYS A O 1
ATOM 743 N N . GLY A 1 93 ? -11.789 6.351 7.236 1.00 89.25 93 GLY A N 1
ATOM 744 C CA . GLY A 1 93 ? -12.608 6.040 6.064 1.00 89.25 93 GLY A CA 1
ATOM 745 C C . GLY A 1 93 ? -11.828 5.838 4.763 1.00 89.25 93 GLY A C 1
ATOM 746 O O . GLY A 1 93 ? -12.455 5.763 3.709 1.00 89.25 93 GLY A O 1
ATOM 747 N N . TRP A 1 94 ? -10.493 5.751 4.819 1.00 91.44 94 TRP A N 1
ATOM 748 C CA . TRP A 1 94 ? -9.673 5.322 3.682 1.00 91.44 94 TRP A CA 1
ATOM 749 C C . TRP A 1 94 ? -10.090 3.919 3.226 1.00 91.44 94 TRP A C 1
ATOM 751 O O . TRP A 1 94 ? -10.358 3.065 4.072 1.00 91.44 94 TRP A O 1
ATOM 761 N N . LYS A 1 95 ? -10.138 3.689 1.915 1.00 88.56 95 LYS A N 1
ATOM 762 C CA . LYS A 1 95 ? -10.521 2.410 1.310 1.00 88.56 95 LYS A CA 1
ATOM 763 C C . LYS A 1 95 ? -9.457 1.968 0.327 1.00 88.56 95 LYS A C 1
ATOM 765 O O . LYS A 1 95 ? -8.858 2.804 -0.348 1.00 88.56 95 LYS A O 1
ATOM 770 N N . ASP A 1 96 ? -9.252 0.664 0.264 1.00 83.31 96 ASP A N 1
ATOM 771 C CA . ASP A 1 96 ? -8.359 0.061 -0.712 1.00 83.31 96 ASP A CA 1
ATOM 772 C C . ASP A 1 96 ? -9.146 -0.286 -1.983 1.00 83.31 96 ASP A C 1
ATOM 774 O O . ASP A 1 96 ? -9.935 -1.227 -1.998 1.00 83.31 96 ASP A O 1
ATOM 778 N N . ASP A 1 97 ? -8.950 0.494 -3.049 1.00 71.56 97 ASP A N 1
ATOM 779 C CA . ASP A 1 97 ? -9.585 0.282 -4.364 1.00 71.56 97 ASP A CA 1
ATOM 780 C C . ASP A 1 97 ? -8.781 -0.691 -5.260 1.00 71.56 97 ASP A C 1
ATOM 782 O O . ASP A 1 97 ? -8.981 -0.766 -6.479 1.00 71.56 97 ASP A O 1
ATOM 786 N N . THR A 1 98 ? -7.833 -1.427 -4.675 1.00 63.38 98 THR A N 1
ATOM 787 C CA . THR A 1 98 ? -6.904 -2.304 -5.389 1.00 63.38 98 THR A CA 1
ATOM 788 C C . THR A 1 98 ? -7.520 -3.697 -5.591 1.00 63.38 98 THR A C 1
ATOM 790 O O . THR A 1 98 ? -7.254 -4.621 -4.831 1.00 63.38 98 THR A O 1
ATOM 793 N N . VAL A 1 99 ? -8.358 -3.853 -6.627 1.00 54.53 99 VAL A N 1
ATOM 794 C CA . VAL A 1 99 ? -8.867 -5.160 -7.117 1.00 54.53 99 VAL A CA 1
ATOM 795 C C . VAL A 1 99 ? -8.174 -5.626 -8.390 1.00 54.53 99 VAL A C 1
ATOM 797 O O . VAL A 1 99 ? -7.876 -4.766 -9.261 1.00 54.53 99 VAL A O 1
#

Foldseek 3Di:
DDDDDPPDDDDPPDPDDPVPPDDPPCPDPPPDADQQWDDDDPDIHRHHNCPDDPVRVVCCCVQPCLNVCAHNPPRDHNPDSPVDPWDQDPPPRDGDPPD

Radius of gyration: 24.74 Å; chains: 1; bounding box: 45×34×67 Å